Protein AF-A0A7D7ZS10-F1 (afdb_monomer)

Secondary structure (DSSP, 8-state):
-HHHHHHHHHHHHHHHHHHHHHHHHHHHHHTT--HHHHHHHHTS-HHHHHHHHTTSSPPPHHHHHHHHHHTT--GGGGT----

Sequence (83 aa):
MFESLLNKKLKMEEEILQLIYIRIRKFRHEKGYTQQNIADLLKISQNAYCKIENGHTRLLVSTLISLAGIFEVRLCNFFNDAK

Nearest PDB structures (foldseek):
  3f52-assembl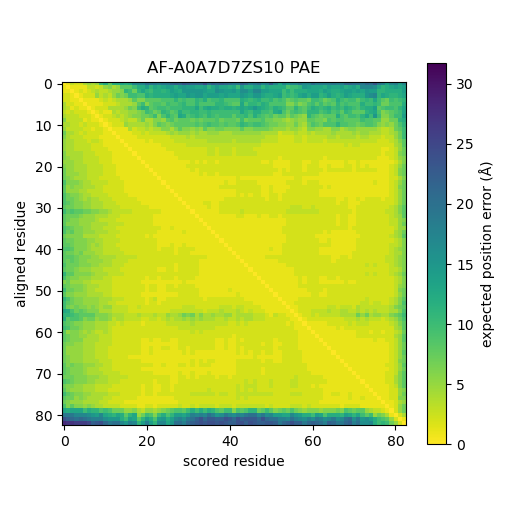y1_A  TM=8.905E-01  e=2.581E-03  Corynebacterium glutamicum
  3vk0-assembly2_B  TM=8.712E-01  e=3.057E-03  Neisseria meningitidis MC58
  3vk0-assembly1_A  TM=8.719E-01  e=3.234E-03  Neisseria meningitidis MC58
  1y7y-assembly1_B  TM=8.869E-01  e=3.620E-03  Aeromonas hydrophila
  2kpj-assembly1_A  TM=8.595E-01  e=5.371E-03  Agathobacter rectalis ATCC 33656

pLDDT: mean 93.39, std 9.05, range [41.56, 98.56]

Structure (mmCIF, N/CA/C/O backbone):
data_AF-A0A7D7ZS10-F1
#
_entry.id   AF-A0A7D7ZS10-F1
#
loop_
_atom_site.group_PDB
_atom_site.id
_atom_site.type_symbol
_atom_site.label_atom_id
_atom_site.label_alt_id
_atom_site.label_comp_id
_atom_site.label_asym_id
_atom_site.label_entity_id
_atom_site.label_seq_id
_atom_site.pdbx_PDB_ins_code
_atom_site.Cartn_x
_atom_site.Cartn_y
_atom_site.Cartn_z
_atom_site.occupancy
_atom_site.B_iso_or_equiv
_atom_site.auth_seq_id
_atom_site.auth_comp_id
_atom_site.auth_asym_id
_atom_site.auth_atom_id
_atom_site.pdbx_PDB_model_num
ATOM 1 N N . MET A 1 1 ? 28.671 -2.006 -21.670 1.00 77.88 1 MET A N 1
ATOM 2 C CA . MET A 1 1 ? 27.744 -3.147 -21.861 1.00 77.88 1 MET A CA 1
ATOM 3 C C . MET A 1 1 ? 27.179 -3.663 -20.537 1.00 77.88 1 MET A C 1
ATOM 5 O O . MET A 1 1 ? 25.966 -3.740 -20.419 1.00 77.88 1 MET A O 1
ATOM 9 N N . PHE A 1 2 ? 28.005 -3.978 -19.530 1.00 86.81 2 PHE A N 1
ATOM 10 C CA . PHE A 1 2 ? 27.514 -4.415 -18.211 1.00 86.81 2 PHE A CA 1
ATOM 11 C C . PHE A 1 2 ? 26.695 -3.326 -17.488 1.00 86.81 2 PHE A C 1
ATOM 13 O O . PHE A 1 2 ? 25.534 -3.551 -17.166 1.00 86.81 2 PHE A O 1
ATOM 20 N N . GLU A 1 3 ? 27.236 -2.108 -17.379 1.00 85.62 3 GLU A N 1
ATOM 21 C CA . GLU A 1 3 ? 26.532 -0.943 -16.804 1.00 85.62 3 GLU A CA 1
ATOM 22 C C . GLU A 1 3 ? 25.189 -0.643 -17.493 1.00 85.62 3 GLU A C 1
ATOM 24 O O . GLU A 1 3 ? 24.176 -0.400 -16.846 1.00 85.62 3 GLU A O 1
ATOM 29 N N . SER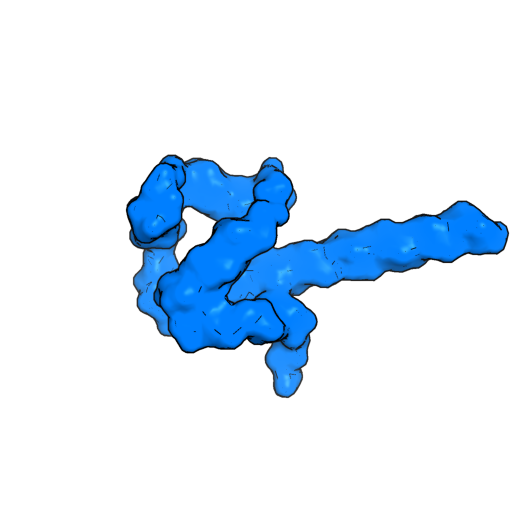 A 1 4 ? 25.128 -0.745 -18.827 1.00 82.50 4 SER A N 1
ATOM 30 C CA . SER A 1 4 ? 23.874 -0.543 -19.568 1.00 82.50 4 SER A CA 1
ATOM 31 C C . SER A 1 4 ? 22.828 -1.628 -19.288 1.00 82.50 4 SER A C 1
ATOM 33 O O . SER A 1 4 ? 21.633 -1.342 -19.330 1.00 82.50 4 SER A O 1
ATOM 35 N N . LEU A 1 5 ? 23.253 -2.864 -19.001 1.00 86.50 5 LEU A N 1
ATOM 36 C CA . LEU A 1 5 ? 22.346 -3.948 -18.611 1.00 86.50 5 LEU A CA 1
ATOM 37 C C . LEU A 1 5 ? 21.825 -3.745 -17.184 1.00 86.50 5 LEU A C 1
ATOM 39 O O . LEU A 1 5 ? 20.634 -3.945 -16.943 1.00 86.50 5 LEU A O 1
ATOM 43 N N . LEU A 1 6 ? 22.689 -3.302 -16.266 1.00 83.75 6 LEU A N 1
ATOM 44 C CA . LEU A 1 6 ? 22.318 -3.007 -14.883 1.00 83.75 6 LEU A CA 1
ATOM 45 C C . LEU A 1 6 ? 21.292 -1.867 -14.814 1.00 83.75 6 LEU A C 1
ATOM 47 O O . LEU A 1 6 ? 20.233 -2.035 -14.213 1.00 83.75 6 LEU A O 1
ATOM 51 N N . ASN A 1 7 ? 21.542 -0.765 -15.526 1.00 87.44 7 ASN A N 1
ATOM 52 C CA . ASN A 1 7 ? 20.621 0.374 -15.596 1.00 87.44 7 ASN A CA 1
ATOM 53 C C . ASN A 1 7 ? 19.270 -0.001 -16.214 1.00 87.44 7 ASN A C 1
ATOM 55 O O . ASN A 1 7 ? 18.223 0.435 -15.739 1.00 87.44 7 ASN A O 1
ATOM 59 N N . LYS A 1 8 ? 19.272 -0.853 -17.247 1.00 85.44 8 LYS A N 1
ATOM 60 C CA . LYS A 1 8 ? 18.031 -1.364 -17.840 1.00 85.44 8 LYS A CA 1
ATOM 61 C C . LYS A 1 8 ? 17.221 -2.188 -16.834 1.00 85.44 8 LYS A C 1
ATOM 63 O O . LYS A 1 8 ? 16.003 -2.047 -16.780 1.00 85.44 8 LYS A O 1
ATOM 68 N N . LYS A 1 9 ? 17.883 -3.042 -16.047 1.00 84.50 9 LYS A N 1
ATOM 69 C CA . LYS A 1 9 ? 17.227 -3.873 -15.029 1.00 84.50 9 LYS A CA 1
ATOM 70 C C . LYS A 1 9 ? 16.640 -3.028 -13.895 1.00 84.50 9 LYS A C 1
ATOM 72 O O . LYS A 1 9 ? 15.491 -3.254 -13.535 1.00 84.50 9 LYS A O 1
ATOM 77 N N . LEU A 1 10 ? 17.398 -2.055 -13.384 1.00 82.12 10 LEU A N 1
ATOM 78 C CA . LEU A 1 10 ? 16.938 -1.131 -12.338 1.00 82.12 10 LEU A CA 1
ATOM 79 C C . LEU A 1 10 ? 15.707 -0.341 -12.790 1.00 82.12 10 LEU A C 1
ATOM 81 O O . LEU A 1 10 ? 14.708 -0.298 -12.081 1.00 82.12 10 LEU A O 1
ATOM 85 N N . LYS A 1 11 ? 15.735 0.187 -14.018 1.00 88.81 11 LYS A N 1
ATOM 86 C CA . LYS A 1 11 ? 14.593 0.902 -14.594 1.00 88.81 11 LYS A CA 1
ATOM 87 C C . LYS A 1 11 ? 13.332 0.031 -14.669 1.00 88.81 11 LYS A C 1
ATOM 89 O O . LYS A 1 11 ? 12.248 0.483 -14.322 1.00 88.81 11 LYS A O 1
ATOM 94 N N . MET A 1 12 ? 13.473 -1.227 -15.087 1.00 87.56 12 MET A N 1
ATOM 95 C CA . MET A 1 12 ? 12.353 -2.173 -15.151 1.00 87.56 12 MET A CA 1
ATOM 96 C C . MET A 1 12 ? 11.771 -2.479 -13.760 1.00 87.56 12 MET A C 1
ATOM 98 O O . MET A 1 12 ? 10.560 -2.614 -13.613 1.00 87.56 12 MET A O 1
ATOM 102 N N . GLU A 1 13 ? 12.617 -2.585 -12.732 1.00 89.12 13 GLU A N 1
ATOM 103 C CA . GLU A 1 13 ? 12.172 -2.782 -11.347 1.00 89.12 13 GLU A CA 1
ATOM 104 C C . GLU A 1 13 ? 11.371 -1.578 -10.830 1.00 89.12 13 GLU A C 1
ATOM 106 O O . GLU A 1 13 ? 10.303 -1.755 -10.240 1.00 89.12 13 GLU A O 1
ATOM 111 N N . GLU A 1 14 ? 11.836 -0.359 -11.112 1.00 90.50 14 GLU A N 1
ATOM 112 C CA . GLU A 1 14 ? 11.115 0.872 -10.776 1.00 90.50 14 GLU A CA 1
ATOM 113 C C . GLU A 1 14 ? 9.753 0.946 -11.479 1.00 90.50 14 GLU A C 1
ATOM 115 O O . GLU A 1 14 ? 8.749 1.243 -10.832 1.00 90.50 14 GLU A O 1
ATOM 120 N N . GLU A 1 15 ? 9.687 0.618 -12.773 1.00 91.94 15 GLU A N 1
ATOM 121 C CA . GLU A 1 15 ? 8.435 0.591 -13.545 1.00 91.94 15 GLU A CA 1
ATOM 122 C C . GLU A 1 15 ? 7.409 -0.388 -12.944 1.00 91.94 15 GLU A C 1
ATOM 124 O O . GLU A 1 15 ? 6.236 -0.040 -12.780 1.00 91.94 15 GLU A O 1
ATOM 129 N N . ILE A 1 16 ? 7.851 -1.584 -12.538 1.00 92.88 16 ILE A N 1
ATOM 130 C CA . ILE A 1 16 ? 6.990 -2.583 -11.884 1.00 92.88 16 ILE A CA 1
ATOM 131 C C . ILE A 1 16 ? 6.484 -2.070 -10.532 1.00 92.88 16 ILE A C 1
ATOM 133 O O . ILE A 1 16 ? 5.298 -2.208 -10.224 1.00 92.88 16 ILE A O 1
ATOM 137 N N . LEU A 1 17 ? 7.351 -1.462 -9.719 1.00 94.31 17 LEU A N 1
ATOM 138 C CA . LEU A 1 17 ? 6.948 -0.892 -8.432 1.00 94.31 17 LEU A CA 1
ATOM 139 C C . LEU A 1 17 ? 5.906 0.219 -8.604 1.00 94.31 17 LEU A C 1
ATOM 141 O O . LEU A 1 17 ? 4.904 0.227 -7.886 1.00 94.31 17 LEU A O 1
ATOM 145 N N . GLN A 1 18 ? 6.094 1.108 -9.581 1.00 94.06 18 GLN A N 1
ATOM 146 C CA . GLN A 1 18 ? 5.121 2.162 -9.884 1.00 94.06 18 GLN A CA 1
ATOM 147 C C . GLN A 1 18 ? 3.759 1.587 -10.282 1.00 94.06 18 GLN A C 1
ATOM 149 O O . GLN A 1 18 ? 2.725 2.039 -9.779 1.00 94.06 18 GLN A O 1
ATOM 154 N N . LEU A 1 19 ? 3.745 0.543 -11.114 1.00 95.44 19 LEU A N 1
ATOM 155 C CA . LEU A 1 19 ? 2.515 -0.162 -11.466 1.00 95.44 19 LEU A CA 1
ATOM 156 C C . LEU A 1 19 ? 1.808 -0.728 -10.223 1.00 95.44 19 LEU A C 1
ATOM 158 O O . LEU A 1 19 ? 0.596 -0.552 -10.070 1.00 95.44 19 LEU A O 1
ATOM 162 N N . ILE A 1 20 ? 2.553 -1.352 -9.306 1.00 97.06 20 ILE A N 1
ATOM 163 C CA . ILE A 1 20 ? 1.992 -1.912 -8.069 1.00 97.06 20 ILE A CA 1
ATOM 164 C C . ILE A 1 20 ? 1.336 -0.816 -7.217 1.00 97.06 20 ILE A C 1
ATOM 166 O O . ILE A 1 20 ? 0.209 -1.004 -6.753 1.00 97.06 20 ILE A O 1
ATOM 170 N N . TYR A 1 21 ? 1.985 0.339 -7.039 1.00 96.69 21 TYR A N 1
ATOM 171 C CA . TYR A 1 21 ? 1.421 1.453 -6.264 1.00 96.69 21 TYR A CA 1
ATOM 172 C C . TYR A 1 21 ? 0.123 1.995 -6.880 1.00 96.69 21 TYR A C 1
ATOM 174 O O . TYR A 1 21 ? -0.875 2.188 -6.175 1.00 96.69 21 TYR A O 1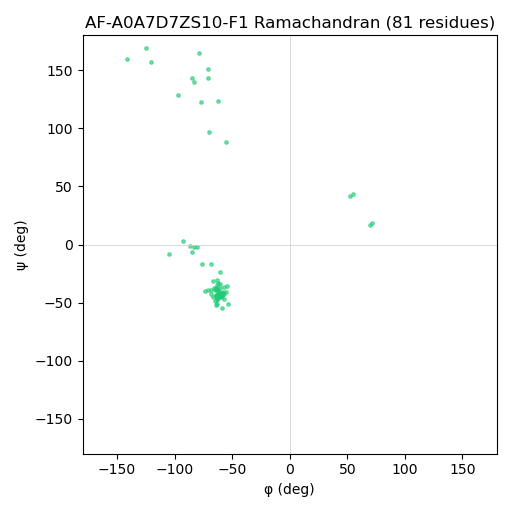
ATOM 182 N N . ILE A 1 22 ? 0.082 2.137 -8.209 1.00 96.12 22 ILE A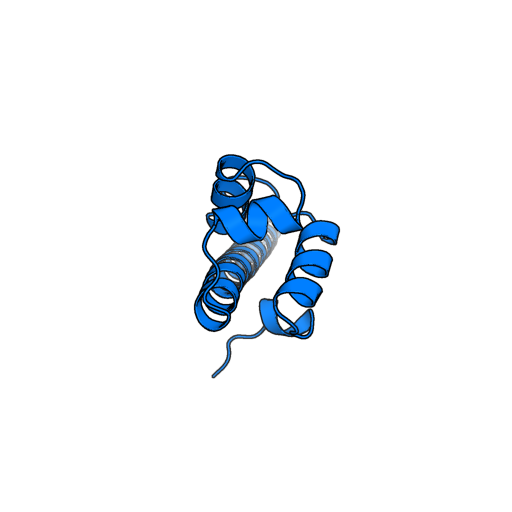 N 1
ATOM 183 C CA . ILE A 1 22 ? -1.133 2.519 -8.944 1.00 96.12 22 ILE A CA 1
ATOM 184 C C . ILE A 1 22 ? -2.257 1.500 -8.704 1.00 96.12 22 ILE A C 1
ATOM 186 O O . ILE A 1 22 ? -3.410 1.884 -8.481 1.00 96.12 22 ILE A O 1
ATOM 190 N N . ARG A 1 23 ? -1.937 0.200 -8.703 1.00 96.50 23 ARG A N 1
ATOM 191 C CA . ARG A 1 23 ? -2.908 -0.883 -8.475 1.00 96.50 23 ARG A CA 1
ATOM 192 C C . ARG A 1 23 ? -3.443 -0.908 -7.050 1.00 96.50 23 ARG A C 1
ATOM 194 O O . ARG A 1 23 ? -4.652 -1.043 -6.885 1.00 96.50 23 ARG A O 1
ATOM 201 N N . ILE A 1 24 ? -2.588 -0.717 -6.042 1.00 97.56 24 ILE A N 1
ATOM 202 C CA . ILE A 1 24 ? -3.010 -0.586 -4.636 1.00 97.56 24 ILE A CA 1
ATOM 203 C C . ILE A 1 24 ? -4.061 0.518 -4.515 1.00 97.56 24 ILE A C 1
ATOM 205 O O . ILE A 1 24 ? -5.158 0.282 -4.003 1.00 97.56 24 ILE A O 1
ATOM 209 N N . ARG A 1 25 ? -3.760 1.699 -5.065 1.00 97.62 25 ARG A N 1
ATOM 210 C CA . ARG A 1 25 ? -4.681 2.835 -5.049 1.00 97.62 25 ARG A CA 1
ATOM 211 C C . ARG A 1 25 ? -5.982 2.527 -5.792 1.00 97.62 25 ARG A C 1
ATOM 213 O O . ARG A 1 25 ? -7.059 2.836 -5.281 1.00 97.62 25 ARG A O 1
ATOM 220 N N . LYS A 1 26 ? -5.900 1.909 -6.974 1.00 97.31 26 LYS A N 1
ATOM 221 C CA . LYS A 1 26 ? -7.067 1.524 -7.781 1.00 97.31 26 LYS A CA 1
ATOM 222 C C . LYS A 1 26 ? -7.992 0.570 -7.022 1.00 97.31 26 LYS A C 1
ATOM 224 O O . LYS A 1 26 ? -9.163 0.892 -6.853 1.00 97.31 26 LYS A O 1
ATOM 229 N N . PHE A 1 27 ? -7.471 -0.547 -6.517 1.00 97.62 27 PHE A N 1
ATOM 230 C CA . PHE A 1 27 ? -8.275 -1.535 -5.792 1.00 97.62 27 PHE A CA 1
ATOM 231 C C . PHE A 1 27 ? -8.881 -0.957 -4.511 1.00 97.62 27 PHE A C 1
ATOM 233 O O . PHE A 1 27 ? -10.046 -1.222 -4.209 1.00 97.62 27 PHE A O 1
ATOM 240 N N . ARG A 1 28 ? -8.143 -0.091 -3.801 1.00 98.12 28 ARG A N 1
ATOM 241 C CA . ARG A 1 28 ? -8.688 0.639 -2.651 1.00 98.12 28 ARG A CA 1
ATOM 242 C C . ARG A 1 28 ? -9.917 1.466 -3.042 1.00 98.12 28 ARG A C 1
ATOM 244 O O . ARG A 1 28 ? -10.925 1.424 -2.339 1.00 98.12 28 ARG A O 1
ATOM 251 N N . HIS A 1 29 ? -9.840 2.208 -4.147 1.00 98.12 29 HIS A N 1
ATOM 252 C CA . HIS A 1 29 ? -10.958 3.018 -4.637 1.00 98.12 29 HIS A CA 1
ATOM 253 C C . HIS A 1 29 ? -12.132 2.169 -5.146 1.00 98.12 29 HIS A C 1
ATOM 255 O O . HIS A 1 29 ? -13.272 2.512 -4.852 1.00 98.12 29 HIS A O 1
ATOM 261 N N . GLU A 1 30 ? -11.880 1.053 -5.835 1.00 97.38 30 GLU A N 1
ATOM 262 C CA . GLU A 1 30 ? -12.929 0.130 -6.306 1.00 97.38 30 GLU A CA 1
ATOM 263 C C . GLU A 1 30 ? -13.723 -0.497 -5.152 1.00 97.38 30 GLU A C 1
ATOM 265 O O . GLU A 1 30 ? -14.925 -0.719 -5.277 1.00 97.38 30 GLU A O 1
ATOM 270 N N . LYS A 1 31 ? -13.075 -0.730 -4.006 1.00 97.31 31 LYS A N 1
ATOM 271 C CA . LYS A 1 31 ? -13.736 -1.187 -2.776 1.00 97.31 31 LYS A CA 1
ATOM 272 C C . LYS A 1 31 ? -14.360 -0.060 -1.943 1.00 97.31 31 LYS A C 1
ATOM 274 O O . LYS A 1 31 ? -14.960 -0.336 -0.910 1.00 97.31 31 LYS A O 1
ATOM 279 N N . GLY A 1 32 ? -14.216 1.202 -2.355 1.00 97.88 32 GLY A N 1
ATOM 280 C CA . GLY A 1 32 ? -14.743 2.355 -1.619 1.00 97.88 32 GLY A CA 1
ATOM 281 C C . GLY A 1 32 ? -14.003 2.665 -0.313 1.00 97.88 32 GLY A C 1
ATOM 282 O O . GLY A 1 32 ? -14.534 3.373 0.540 1.00 97.88 32 GLY A O 1
ATOM 283 N N . TYR A 1 33 ? -12.781 2.157 -0.132 1.00 98.38 33 TYR A N 1
ATOM 284 C CA . TYR A 1 33 ? -12.022 2.354 1.100 1.00 98.38 33 TYR A CA 1
ATOM 285 C C . TYR A 1 33 ? -11.278 3.692 1.126 1.00 98.38 33 TYR A C 1
ATOM 287 O O . TYR A 1 33 ? -10.631 4.118 0.159 1.00 98.38 33 TYR A O 1
ATOM 295 N N . THR A 1 34 ? -11.286 4.337 2.290 1.00 98.50 34 THR A N 1
ATOM 296 C CA . THR A 1 34 ? -10.367 5.439 2.591 1.00 98.50 34 THR A CA 1
ATOM 297 C C . THR A 1 34 ? -8.987 4.897 2.971 1.00 98.50 34 THR A C 1
ATOM 299 O O . THR A 1 34 ? -8.826 3.721 3.301 1.00 98.50 34 THR A O 1
ATOM 302 N N . GLN A 1 35 ? -7.966 5.75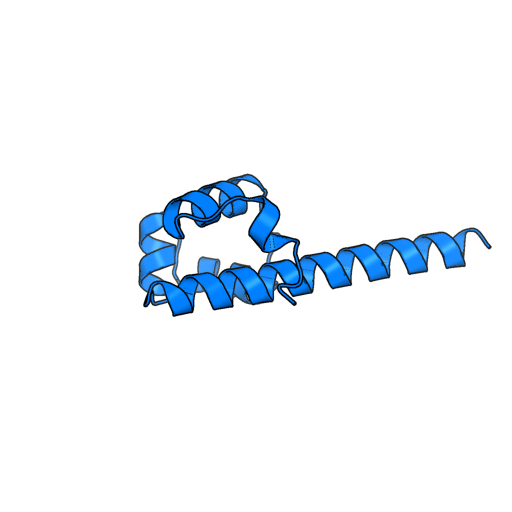7 2.963 1.00 98.44 35 GLN A N 1
ATOM 303 C CA . GLN A 1 35 ? -6.638 5.386 3.464 1.00 98.44 35 GLN A CA 1
ATOM 304 C C . GLN A 1 35 ? -6.665 4.989 4.948 1.00 98.44 35 GLN A C 1
ATOM 306 O O . GLN A 1 35 ? -5.926 4.094 5.346 1.00 98.44 35 GLN A O 1
ATOM 311 N N . GLN A 1 36 ? -7.535 5.618 5.749 1.00 98.56 36 GLN A N 1
ATOM 312 C CA . GLN A 1 36 ? -7.718 5.264 7.157 1.00 98.56 36 GLN A CA 1
ATOM 313 C C . GLN A 1 36 ? -8.267 3.839 7.296 1.00 98.56 36 GLN A C 1
ATOM 315 O O . GLN A 1 36 ? -7.701 3.060 8.051 1.00 98.56 36 GLN A O 1
ATOM 320 N N . ASN A 1 37 ? -9.270 3.454 6.492 1.00 98.56 37 ASN A N 1
ATOM 321 C CA . ASN A 1 37 ? -9.830 2.098 6.551 1.00 98.56 37 ASN A CA 1
ATOM 322 C C . ASN A 1 37 ? -8.764 1.017 6.323 1.00 98.56 37 ASN A C 1
ATOM 324 O O . ASN A 1 37 ? -8.732 0.021 7.040 1.00 98.56 37 ASN A O 1
ATOM 328 N N . ILE A 1 38 ? -7.870 1.213 5.348 1.00 98.44 38 ILE A N 1
ATOM 329 C CA . ILE A 1 38 ? -6.801 0.241 5.081 1.00 98.44 38 ILE A CA 1
ATOM 330 C C . ILE A 1 38 ? -5.752 0.243 6.186 1.00 98.44 38 ILE A C 1
ATOM 332 O O . ILE A 1 38 ? -5.268 -0.819 6.573 1.00 98.44 38 ILE A O 1
ATOM 336 N N . ALA A 1 39 ? -5.415 1.418 6.713 1.00 98.38 39 ALA A N 1
ATOM 337 C CA . ALA A 1 39 ? -4.486 1.532 7.826 1.00 98.38 39 ALA A CA 1
ATOM 338 C C . ALA A 1 39 ? -4.996 0.775 9.062 1.00 98.38 39 ALA A C 1
ATOM 340 O O . ALA A 1 39 ? -4.235 0.012 9.658 1.00 98.38 39 ALA A O 1
ATOM 341 N N . ASP A 1 40 ? -6.290 0.894 9.368 1.00 98.56 40 ASP A N 1
ATOM 342 C CA . ASP A 1 40 ? -6.941 0.184 10.473 1.00 98.56 40 ASP A CA 1
ATOM 343 C C . ASP A 1 40 ? -6.900 -1.339 10.267 1.00 98.56 40 ASP A C 1
ATOM 345 O O . ASP A 1 40 ? -6.492 -2.078 11.166 1.00 98.56 40 ASP A O 1
ATOM 349 N N . LEU A 1 41 ? -7.239 -1.818 9.062 1.00 98.06 41 LEU A N 1
ATOM 350 C CA . LEU A 1 41 ? -7.201 -3.247 8.710 1.00 98.06 41 LEU A CA 1
ATOM 351 C C . LEU A 1 41 ? -5.783 -3.833 8.775 1.00 98.06 41 LEU A C 1
ATOM 353 O O . LEU A 1 41 ? -5.600 -4.985 9.172 1.00 98.06 41 LEU A O 1
ATOM 357 N N . LEU A 1 42 ? -4.774 -3.038 8.417 1.00 97.69 42 LEU A N 1
ATOM 358 C CA . LEU A 1 42 ? -3.359 -3.408 8.497 1.00 97.69 42 LEU A CA 1
ATOM 359 C C . LEU A 1 42 ? -2.740 -3.163 9.881 1.00 97.69 42 LEU A C 1
ATOM 361 O O . LEU A 1 42 ? -1.590 -3.549 10.095 1.00 97.69 42 LEU A O 1
ATOM 365 N N . LYS A 1 43 ? -3.473 -2.539 10.812 1.00 97.81 43 LYS A N 1
ATOM 366 C CA . LYS A 1 43 ? -2.990 -2.124 12.139 1.00 97.81 43 LYS A CA 1
ATOM 367 C C . LYS A 1 43 ? -1.743 -1.227 12.071 1.00 97.81 43 LYS A C 1
ATOM 369 O O . LYS A 1 43 ? -0.798 -1.395 12.842 1.00 97.81 43 LYS A O 1
ATOM 374 N N . ILE A 1 44 ? -1.740 -0.270 11.145 1.00 97.44 44 ILE A N 1
ATOM 375 C CA . ILE A 1 44 ? -0.696 0.754 10.984 1.00 97.44 44 ILE A C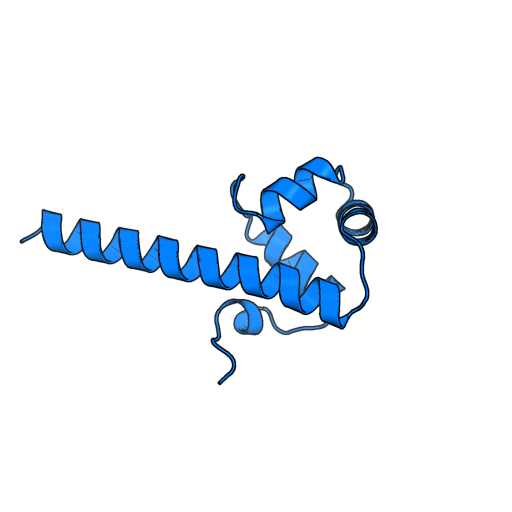A 1
ATOM 376 C C . ILE A 1 44 ? -1.313 2.154 11.033 1.00 97.44 44 ILE A C 1
ATOM 378 O O . ILE A 1 44 ? -2.526 2.316 10.967 1.00 97.44 44 ILE A O 1
ATOM 382 N N . SER A 1 45 ? -0.488 3.198 11.127 1.00 98.38 45 SER A N 1
ATOM 383 C CA . SER A 1 45 ? -1.000 4.568 11.020 1.00 98.38 45 SER A CA 1
ATOM 384 C C . SER A 1 45 ? -1.429 4.898 9.587 1.00 98.38 45 SER A C 1
ATOM 386 O O . SER A 1 45 ? -0.842 4.410 8.616 1.00 98.38 45 SER A O 1
ATOM 388 N N . GLN A 1 46 ? -2.406 5.794 9.434 1.00 98.31 46 GLN A N 1
ATOM 389 C CA . GLN A 1 46 ? -2.830 6.283 8.116 1.00 98.31 46 GLN A CA 1
ATOM 390 C C . GLN A 1 46 ? -1.674 6.908 7.330 1.00 98.31 46 GLN A C 1
ATOM 392 O O . GLN A 1 46 ? -1.556 6.672 6.129 1.00 98.31 46 GLN A O 1
ATOM 397 N N . ASN A 1 47 ? -0.758 7.607 8.007 1.00 98.25 47 ASN A N 1
ATOM 398 C CA . ASN A 1 47 ? 0.444 8.151 7.381 1.00 98.25 47 ASN A CA 1
ATOM 399 C C . ASN A 1 47 ? 1.381 7.041 6.869 1.00 98.25 47 ASN A C 1
ATOM 401 O O . ASN A 1 47 ? 1.948 7.161 5.785 1.00 98.25 47 ASN A O 1
ATOM 405 N N . ALA A 1 48 ? 1.534 5.940 7.616 1.00 97.69 48 ALA A N 1
ATOM 406 C CA . ALA A 1 48 ? 2.318 4.796 7.157 1.00 97.69 48 ALA A CA 1
ATOM 407 C C . ALA A 1 48 ? 1.704 4.178 5.893 1.00 97.69 48 ALA A C 1
ATOM 409 O O . ALA A 1 48 ? 2.424 3.962 4.918 1.00 97.69 48 ALA A O 1
ATOM 410 N N . TYR A 1 49 ? 0.381 3.982 5.862 1.00 98.12 49 TYR A N 1
ATOM 411 C CA . TYR A 1 49 ? -0.306 3.516 4.655 1.00 98.12 49 TYR A CA 1
ATOM 412 C C . TYR A 1 49 ? -0.167 4.505 3.486 1.00 98.12 49 TYR A C 1
ATOM 414 O O . TYR A 1 49 ? 0.146 4.098 2.371 1.00 98.12 49 TYR A O 1
ATOM 422 N N . CYS A 1 50 ? -0.312 5.808 3.737 1.00 98.00 50 CYS A N 1
ATOM 423 C CA . CYS A 1 50 ? -0.133 6.853 2.728 1.00 98.00 50 CYS A CA 1
ATOM 424 C C . CYS A 1 50 ? 1.274 6.815 2.105 1.00 98.00 50 CYS A C 1
ATOM 426 O O . CYS A 1 50 ? 1.424 6.943 0.890 1.00 98.00 50 CYS A O 1
ATOM 428 N N . LYS A 1 51 ? 2.320 6.581 2.908 1.00 97.94 51 LYS A N 1
ATOM 429 C CA . LYS A 1 51 ? 3.686 6.403 2.392 1.00 97.94 51 LYS A CA 1
ATOM 430 C C . LYS A 1 51 ? 3.832 5.138 1.552 1.00 97.94 51 LYS A C 1
ATOM 432 O O . LYS A 1 51 ? 4.547 5.183 0.558 1.00 97.94 51 LYS A O 1
ATOM 437 N N . ILE A 1 52 ? 3.168 4.044 1.928 1.00 97.06 52 ILE A N 1
ATOM 438 C CA . ILE A 1 52 ? 3.163 2.798 1.146 1.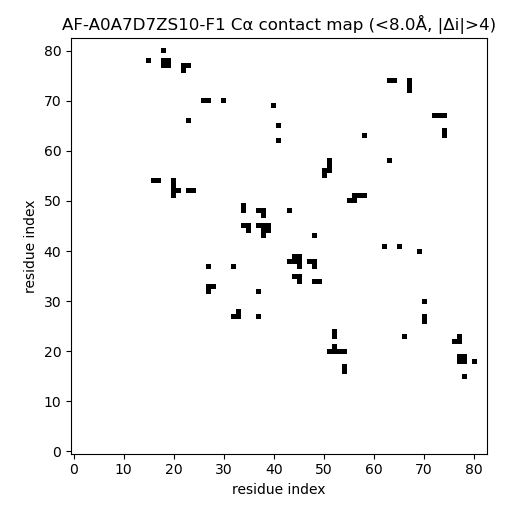00 97.06 52 ILE A CA 1
ATOM 439 C C . ILE A 1 52 ? 2.488 3.030 -0.206 1.00 97.06 52 ILE A C 1
ATOM 441 O O . ILE A 1 52 ? 3.078 2.738 -1.238 1.00 97.06 52 ILE A O 1
ATOM 445 N N . GLU A 1 53 ? 1.276 3.584 -0.207 1.00 95.56 53 GLU A N 1
ATOM 446 C CA . GLU A 1 53 ? 0.483 3.791 -1.424 1.00 95.56 53 GLU A CA 1
ATOM 447 C C . GLU A 1 53 ? 1.148 4.766 -2.407 1.00 95.56 53 GLU A C 1
ATOM 449 O O . GLU A 1 53 ? 0.991 4.616 -3.613 1.00 95.56 53 GLU A O 1
ATOM 454 N N . ASN A 1 54 ? 1.917 5.734 -1.903 1.00 95.19 54 ASN A N 1
ATOM 455 C CA . ASN A 1 54 ? 2.662 6.689 -2.728 1.00 95.19 54 ASN A CA 1
ATOM 456 C C . ASN A 1 54 ? 4.111 6.254 -3.029 1.00 95.19 54 ASN A C 1
ATOM 458 O O . ASN A 1 54 ? 4.860 7.029 -3.616 1.00 95.19 54 ASN A O 1
ATOM 462 N N . GLY A 1 55 ? 4.542 5.067 -2.591 1.00 94.06 55 GLY A N 1
ATOM 463 C CA . GLY A 1 55 ? 5.903 4.571 -2.831 1.00 94.06 55 GLY A CA 1
ATOM 464 C C . GLY A 1 55 ? 7.023 5.301 -2.078 1.00 94.06 55 GLY A C 1
ATOM 465 O O . GLY A 1 55 ? 8.193 5.136 -2.405 1.00 94.06 55 GLY A O 1
ATOM 466 N N . HIS A 1 56 ? 6.698 6.076 -1.040 1.00 95.12 56 HIS A N 1
ATOM 467 C CA . HIS A 1 56 ? 7.671 6.770 -0.182 1.00 95.12 56 HIS A CA 1
ATOM 468 C C . HIS A 1 56 ? 8.307 5.866 0.886 1.00 95.12 56 HIS A C 1
ATOM 470 O O . HIS A 1 56 ? 9.123 6.320 1.688 1.00 95.12 56 HIS A O 1
ATOM 476 N N . THR A 1 57 ? 7.900 4.600 0.959 1.00 93.06 57 THR A N 1
ATOM 477 C CA . THR A 1 57 ? 8.506 3.596 1.834 1.00 93.06 57 THR A CA 1
ATOM 478 C C . THR A 1 57 ? 8.567 2.255 1.121 1.00 93.06 57 THR A C 1
ATOM 480 O O . THR A 1 57 ? 7.819 2.002 0.177 1.00 93.06 57 THR A O 1
ATOM 483 N N . ARG A 1 58 ? 9.441 1.371 1.602 1.00 91.31 58 ARG A N 1
ATOM 484 C CA . ARG A 1 58 ? 9.572 0.017 1.072 1.00 91.31 58 ARG A CA 1
ATOM 485 C C . ARG A 1 58 ? 8.268 -0.758 1.266 1.00 91.31 58 ARG A C 1
ATOM 487 O O . ARG A 1 58 ? 7.809 -0.939 2.394 1.00 91.31 58 ARG A O 1
ATOM 494 N N . LEU A 1 59 ? 7.718 -1.274 0.171 1.00 95.25 59 LEU A N 1
ATOM 495 C CA . LEU A 1 59 ? 6.595 -2.203 0.198 1.00 95.25 59 LEU A CA 1
ATOM 496 C C . LEU A 1 59 ? 7.081 -3.603 0.596 1.00 95.25 59 LEU A C 1
ATOM 498 O O . LEU A 1 59 ? 7.947 -4.186 -0.057 1.00 95.25 59 LEU A O 1
ATOM 502 N N . LEU A 1 60 ? 6.519 -4.153 1.671 1.00 96.31 60 LEU A N 1
ATOM 503 C CA . LEU A 1 60 ? 6.768 -5.536 2.069 1.00 96.31 60 LEU A CA 1
ATOM 504 C C . LEU A 1 60 ? 5.831 -6.477 1.306 1.00 96.31 60 LEU A C 1
ATOM 506 O O . LEU A 1 60 ? 4.651 -6.178 1.118 1.00 96.31 60 LEU A O 1
ATOM 510 N N . VAL A 1 61 ? 6.332 -7.656 0.931 1.00 96.81 61 VAL A N 1
ATOM 511 C CA . VAL A 1 61 ? 5.518 -8.696 0.276 1.00 96.81 61 VAL A CA 1
ATOM 512 C C . VAL A 1 61 ? 4.360 -9.137 1.176 1.00 96.81 61 VAL A C 1
ATOM 514 O O . VAL A 1 61 ? 3.250 -9.331 0.692 1.00 96.81 61 VAL A O 1
ATOM 517 N N . SER A 1 62 ? 4.582 -9.222 2.492 1.00 97.50 62 SER A N 1
ATOM 518 C CA . SER A 1 62 ? 3.528 -9.515 3.472 1.00 97.50 62 SER A CA 1
ATOM 519 C C . SER A 1 62 ? 2.396 -8.488 3.426 1.00 97.50 62 SER A C 1
ATOM 521 O O . SER A 1 62 ? 1.231 -8.870 3.420 1.00 97.50 62 SER A O 1
ATOM 523 N N . THR A 1 63 ? 2.721 -7.196 3.313 1.00 97.31 63 THR A N 1
ATOM 524 C CA . THR A 1 63 ? 1.723 -6.134 3.138 1.00 97.31 63 THR A CA 1
ATOM 525 C C . THR A 1 63 ? 0.935 -6.329 1.848 1.00 97.31 63 THR A C 1
ATOM 527 O O . THR A 1 63 ? -0.286 -6.216 1.867 1.00 97.31 63 THR A O 1
ATOM 530 N N . LEU A 1 64 ? 1.601 -6.662 0.738 1.00 97.75 64 LEU A N 1
ATOM 531 C CA . LEU A 1 64 ? 0.928 -6.893 -0.542 1.00 97.75 64 LEU A CA 1
ATOM 532 C C . LEU A 1 64 ? -0.022 -8.104 -0.489 1.00 97.75 64 LEU A C 1
ATOM 534 O O . 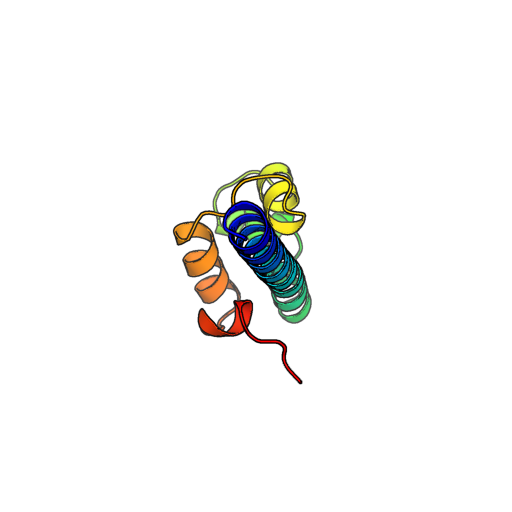LEU A 1 64 ? -1.120 -8.042 -1.037 1.00 97.75 64 LEU A O 1
ATOM 538 N N . ILE A 1 65 ? 0.357 -9.172 0.221 1.00 98.38 65 ILE A N 1
ATOM 539 C CA . ILE A 1 65 ? -0.507 -10.338 0.476 1.00 98.38 65 ILE A CA 1
ATOM 540 C C . ILE A 1 65 ? -1.732 -9.936 1.309 1.00 98.38 65 ILE A C 1
ATOM 542 O O . ILE A 1 65 ? -2.854 -10.291 0.949 1.00 98.38 65 ILE A O 1
ATOM 546 N N . SER A 1 66 ? -1.547 -9.156 2.377 1.00 98.38 66 SER A N 1
ATOM 547 C CA . SER A 1 66 ? -2.665 -8.650 3.184 1.00 98.38 66 SER A CA 1
ATOM 548 C C . SER A 1 66 ? -3.612 -7.776 2.362 1.00 98.38 66 SER A C 1
ATOM 550 O O . SER A 1 66 ? -4.827 -7.933 2.452 1.00 98.38 66 SER A O 1
ATOM 552 N N . LEU A 1 67 ? -3.072 -6.892 1.517 1.00 98.25 67 LEU A N 1
ATOM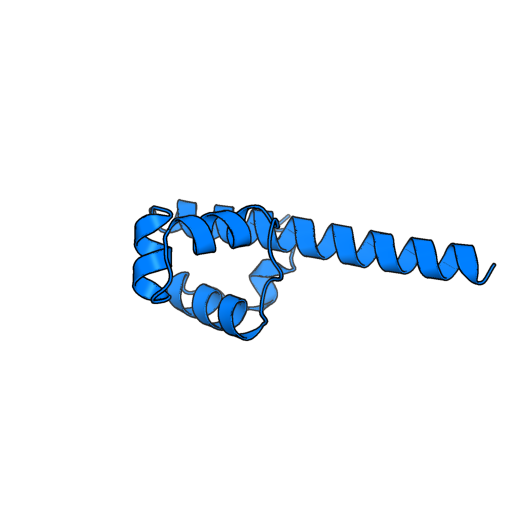 553 C CA . LEU A 1 67 ? -3.864 -6.049 0.619 1.00 98.25 67 LEU A CA 1
ATOM 554 C C . LEU A 1 67 ? -4.645 -6.876 -0.406 1.00 98.25 67 LEU A C 1
ATOM 556 O O . LEU A 1 67 ? -5.798 -6.560 -0.674 1.00 98.25 67 LEU A O 1
ATOM 560 N N . ALA A 1 68 ? -4.061 -7.950 -0.943 1.00 98.25 68 ALA A N 1
ATOM 561 C CA . ALA A 1 68 ? -4.771 -8.870 -1.830 1.00 98.25 68 ALA A CA 1
ATOM 562 C C . ALA A 1 68 ? -6.002 -9.486 -1.140 1.00 98.25 68 ALA A C 1
ATOM 564 O O . ALA A 1 68 ? -7.073 -9.546 -1.742 1.00 98.25 68 ALA A O 1
ATOM 565 N N . GLY A 1 69 ? -5.867 -9.867 0.136 1.00 98.38 69 GLY A N 1
ATOM 566 C CA . GLY A 1 69 ? -6.981 -10.342 0.959 1.00 98.38 69 GLY A CA 1
ATOM 567 C C . GLY A 1 69 ? -8.041 -9.267 1.211 1.00 98.38 69 GLY A C 1
ATOM 568 O O . GLY A 1 69 ? -9.217 -9.510 0.969 1.00 98.38 69 GLY A O 1
ATOM 569 N N . ILE A 1 70 ? -7.629 -8.065 1.630 1.00 98.12 70 ILE A N 1
ATOM 570 C CA . ILE A 1 70 ? -8.537 -6.935 1.908 1.00 98.12 70 ILE A CA 1
ATOM 571 C C . ILE A 1 70 ? -9.317 -6.517 0.655 1.00 98.12 70 ILE A C 1
ATOM 573 O O . ILE A 1 70 ? -10.503 -6.203 0.725 1.00 98.12 70 ILE A O 1
ATOM 577 N N . PHE A 1 71 ? -8.656 -6.496 -0.500 1.00 97.81 71 PHE A N 1
ATOM 578 C CA . PHE A 1 71 ? -9.278 -6.115 -1.763 1.00 97.81 71 PHE A CA 1
ATOM 579 C C . PHE A 1 71 ? -9.962 -7.283 -2.479 1.00 97.81 71 PHE A C 1
ATOM 581 O O . PHE A 1 71 ? -10.553 -7.060 -3.532 1.00 97.81 71 PHE A O 1
ATOM 588 N N . GLU A 1 72 ? -9.912 -8.502 -1.936 1.00 97.62 72 GLU A N 1
ATOM 589 C CA . GLU A 1 72 ? -10.487 -9.712 -2.542 1.00 97.62 72 GLU A CA 1
ATOM 590 C C . GLU A 1 72 ? -10.029 -9.923 -3.999 1.00 97.62 72 GLU A C 1
ATOM 592 O O . GLU A 1 72 ? -10.806 -10.277 -4.887 1.00 97.62 72 GLU A O 1
ATOM 597 N N . VAL A 1 73 ? -8.742 -9.684 -4.260 1.00 96.75 73 VAL A N 1
ATOM 598 C CA . VAL A 1 73 ? -8.118 -9.866 -5.577 1.00 96.75 73 VAL A CA 1
ATOM 599 C C . VAL A 1 73 ? -6.980 -10.874 -5.497 1.00 96.75 73 VAL A C 1
ATOM 601 O O . VAL A 1 73 ? -6.365 -11.083 -4.455 1.00 96.75 73 VAL A O 1
ATOM 604 N N . ARG A 1 74 ? -6.637 -11.489 -6.631 1.00 97.56 74 ARG A N 1
ATOM 605 C CA . ARG A 1 74 ? -5.442 -12.339 -6.704 1.00 97.56 74 ARG A CA 1
ATOM 606 C C . ARG A 1 74 ? -4.184 -11.478 -6.629 1.00 97.56 74 ARG A C 1
ATOM 608 O O . ARG A 1 74 ? -4.126 -10.424 -7.255 1.00 97.56 74 ARG A O 1
ATOM 615 N N . LEU A 1 75 ? -3.139 -11.978 -5.967 1.00 96.69 75 LEU A N 1
ATOM 616 C CA . LEU A 1 75 ? -1.847 -11.288 -5.849 1.00 96.69 75 LEU A CA 1
ATOM 617 C C . LEU A 1 75 ? -1.248 -10.898 -7.216 1.00 96.69 75 LEU A C 1
ATOM 619 O O . LEU A 1 75 ? -0.679 -9.822 -7.359 1.00 96.69 75 LEU A O 1
ATOM 623 N N . CYS A 1 76 ? -1.434 -11.729 -8.248 1.00 95.69 76 CYS A N 1
ATOM 624 C CA . CYS A 1 76 ? -0.975 -11.430 -9.609 1.00 95.69 76 CYS A CA 1
ATOM 625 C C . CYS A 1 76 ? -1.607 -10.159 -10.205 1.00 95.69 76 CYS A C 1
ATOM 627 O O . CYS A 1 76 ? -1.017 -9.535 -11.081 1.00 95.69 76 CYS A O 1
ATOM 629 N N . ASN A 1 77 ? -2.782 -9.738 -9.728 1.00 95.81 77 ASN A N 1
ATOM 630 C CA . ASN A 1 77 ? -3.494 -8.586 -10.279 1.00 95.81 77 ASN A CA 1
ATOM 631 C C . ASN A 1 77 ? -2.771 -7.251 -10.007 1.00 95.81 77 ASN A C 1
ATOM 633 O O . ASN A 1 77 ? -3.056 -6.270 -10.689 1.00 95.81 77 ASN A O 1
ATOM 637 N N . PHE A 1 78 ? -1.829 -7.205 -9.057 1.00 95.94 78 PHE A N 1
ATOM 638 C CA . PHE A 1 78 ? -0.986 -6.028 -8.806 1.00 95.94 78 PHE A CA 1
ATOM 639 C C . PHE A 1 78 ? 0.129 -5.838 -9.844 1.00 95.94 78 PHE A C 1
ATOM 641 O O . PHE A 1 78 ? 0.675 -4.745 -9.942 1.00 95.94 78 PHE A O 1
ATOM 648 N N . PHE A 1 79 ? 0.451 -6.877 -10.618 1.00 94.88 79 PHE A N 1
ATOM 649 C CA . PHE A 1 79 ? 1.549 -6.879 -11.592 1.00 94.88 79 PHE A CA 1
ATOM 650 C C . PHE A 1 79 ? 1.066 -6.765 -13.040 1.00 94.88 79 PHE A C 1
ATOM 652 O O . PHE A 1 79 ? 1.875 -6.614 -13.950 1.00 94.88 79 PHE A O 1
ATOM 659 N N . ASN A 1 80 ? -0.246 -6.850 -13.262 1.00 88.31 80 ASN A N 1
ATOM 660 C CA . ASN A 1 80 ? -0.815 -6.836 -14.599 1.00 88.31 80 ASN A CA 1
ATOM 661 C C . ASN A 1 80 ? -1.286 -5.431 -14.962 1.00 88.31 80 ASN A C 1
ATOM 663 O O . ASN A 1 80 ? -2.116 -4.841 -14.264 1.00 88.31 80 ASN A O 1
ATOM 667 N N . ASP A 1 81 ? -0.859 -4.950 -16.124 1.00 66.94 81 ASP A N 1
ATOM 668 C CA . ASP A 1 81 ? -1.598 -3.924 -16.839 1.00 66.94 81 ASP A CA 1
ATOM 669 C C . ASP A 1 81 ? -2.878 -4.558 -17.373 1.00 66.94 81 ASP A C 1
ATOM 671 O O . ASP A 1 81 ? -2.873 -5.230 -18.395 1.00 66.94 81 ASP A O 1
ATOM 675 N N . ALA A 1 82 ? -3.981 -4.401 -16.640 1.00 55.91 82 ALA A N 1
ATOM 676 C CA . ALA A 1 82 ? -5.319 -4.579 -17.191 1.00 55.91 82 ALA A CA 1
ATOM 677 C C . ALA A 1 82 ? -5.476 -3.652 -18.411 1.00 55.91 82 ALA A C 1
ATOM 679 O O . ALA A 1 82 ? -5.853 -2.488 -18.258 1.00 55.91 82 ALA A O 1
ATOM 680 N N . LYS A 1 83 ? -5.095 -4.170 -19.576 1.00 41.56 83 LYS A N 1
ATOM 681 C CA . LYS A 1 83 ? -5.736 -3.912 -20.857 1.00 41.56 83 LYS A CA 1
ATOM 682 C C . LYS A 1 83 ? -6.855 -4.927 -21.028 1.00 41.56 83 LYS A C 1
ATOM 684 O O . LYS A 1 83 ? -6.646 -6.090 -20.613 1.00 41.56 83 LYS A O 1
#

Solvent-accessible surface area (backbone atoms only — not comparable to full-atom values): 4767 Å² total; per-residue (Å²): 110,69,67,60,52,51,54,53,51,52,52,54,52,53,54,51,52,52,47,30,28,54,37,54,51,48,47,37,54,76,72,70,50,53,63,54,58,52,9,58,77,69,74,50,52,43,66,59,41,52,30,43,50,70,62,76,42,88,80,50,69,68,56,51,54,50,48,19,60,76,60,74,47,62,70,67,62,42,78,52,83,86,122

Foldseek 3Di:
DVVVVVVVVVVVVVVQLVLLLVQLVVLCVVVVHDLCRLCVQVVHDSVVSVCSSVVVDDDDPVSLVSSCVVSVHDSCSSRDDPD

Mean predicted aligned error: 3.87 Å

Radius of gyration: 14.17 Å; Cα contacts (8 Å, |Δi|>4): 56; chains: 1; bounding box: 42×20×34 Å